Protein AF-A0A0C2WL15-F1 (afdb_monomer_lite)

InterPro domains:
  IPR024645 Mitochondrial export protein Som1 [PF11093] (1-44)

Structure (mmCIF, N/CA/C/O backbone):
data_AF-A0A0C2WL15-F1
#
_entry.id   AF-A0A0C2WL15-F1
#
loop_
_atom_site.group_PDB
_atom_site.id
_atom_site.type_symbol
_atom_site.label_atom_id
_atom_site.label_alt_id
_atom_site.label_comp_id
_atom_site.label_asym_id
_atom_site.label_entity_id
_atom_site.label_seq_id
_atom_site.pdbx_PDB_ins_code
_atom_site.Cartn_x
_atom_site.Cartn_y
_atom_site.Cartn_z
_atom_site.occupancy
_atom_site.B_iso_or_equiv
_atom_site.auth_seq_id
_atom_site.auth_comp_id
_atom_site.auth_asym_id
_atom_site.auth_atom_id
_atom_site.pdbx_PDB_model_num
ATOM 1 N N . CYS A 1 1 ? -16.606 3.639 6.939 1.00 91.31 1 CYS A N 1
ATOM 2 C CA . CYS A 1 1 ? -15.261 3.543 6.333 1.00 91.31 1 CYS A CA 1
ATOM 3 C C . CYS A 1 1 ? -15.234 2.352 5.390 1.00 91.31 1 CYS A C 1
ATOM 5 O O . CYS A 1 1 ? -16.093 1.490 5.538 1.00 91.31 1 CYS A O 1
ATOM 7 N N . ARG A 1 2 ? -14.294 2.300 4.442 1.00 93.44 2 ARG A N 1
ATOM 8 C CA . ARG A 1 2 ? -14.117 1.160 3.529 1.00 93.44 2 ARG A CA 1
ATOM 9 C C . ARG A 1 2 ? -12.648 0.768 3.421 1.00 93.44 2 ARG A C 1
ATOM 11 O O . ARG A 1 2 ? -11.798 1.656 3.410 1.00 93.44 2 ARG A O 1
ATOM 18 N N . VAL A 1 3 ? -12.387 -0.529 3.284 1.00 92.19 3 VAL A N 1
ATOM 19 C CA . VAL A 1 3 ? -11.074 -1.025 2.861 1.00 92.19 3 VAL A CA 1
ATOM 20 C C . VAL A 1 3 ? -10.987 -0.879 1.346 1.00 92.19 3 VAL A C 1
ATOM 22 O O . VAL A 1 3 ? -11.946 -1.180 0.633 1.00 92.19 3 VAL A O 1
ATOM 25 N N . ALA A 1 4 ? -9.866 -0.370 0.859 1.00 93.69 4 ALA A N 1
ATOM 26 C CA . ALA A 1 4 ? -9.582 -0.251 -0.560 1.00 93.69 4 ALA A CA 1
ATOM 27 C C . ALA A 1 4 ? -8.142 -0.669 -0.835 1.00 93.69 4 ALA A C 1
ATOM 29 O O . ALA A 1 4 ? -7.244 -0.344 -0.061 1.00 93.69 4 ALA A O 1
ATOM 30 N N . GLU A 1 5 ? -7.934 -1.350 -1.952 1.00 92.81 5 GLU A N 1
ATOM 31 C CA . GLU A 1 5 ? -6.603 -1.554 -2.502 1.00 92.81 5 GLU A CA 1
ATOM 32 C C . GLU A 1 5 ? -6.199 -0.323 -3.319 1.00 92.81 5 GLU A C 1
ATOM 34 O O . GLU A 1 5 ? -6.985 0.198 -4.114 1.00 92.81 5 GLU A O 1
ATOM 39 N N . ILE A 1 6 ? -4.977 0.154 -3.102 1.00 92.38 6 ILE A N 1
ATOM 40 C CA . ILE A 1 6 ? -4.337 1.207 -3.883 1.00 92.38 6 ILE A CA 1
ATOM 41 C C . ILE A 1 6 ? -3.002 0.649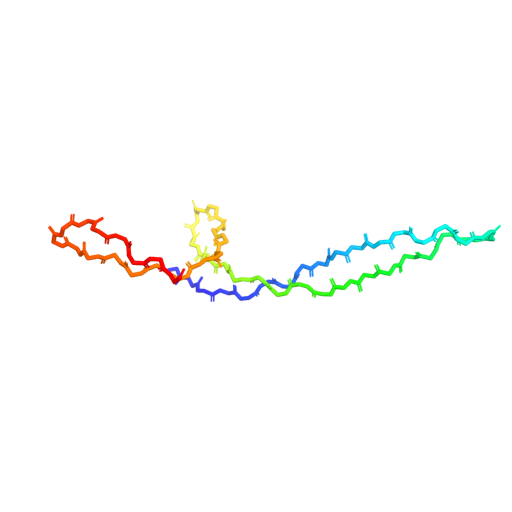 -4.369 1.00 92.38 6 ILE A C 1
ATOM 43 O O . ILE A 1 6 ? -2.135 0.304 -3.566 1.00 92.38 6 ILE A O 1
ATOM 47 N N . VAL A 1 7 ? -2.834 0.564 -5.687 1.00 93.62 7 VAL A N 1
ATOM 48 C CA . VAL A 1 7 ? -1.572 0.141 -6.299 1.00 93.62 7 VAL A CA 1
ATOM 49 C C . VAL A 1 7 ? -0.616 1.328 -6.321 1.00 93.62 7 VAL A C 1
ATOM 51 O O . VAL A 1 7 ? -0.904 2.361 -6.924 1.00 93.62 7 VAL A O 1
ATOM 54 N N . GLN A 1 8 ? 0.523 1.175 -5.656 1.00 94.12 8 GLN A N 1
ATOM 55 C CA . GLN A 1 8 ? 1.653 2.098 -5.741 1.00 94.12 8 GLN A CA 1
ATOM 56 C C . GLN A 1 8 ? 2.710 1.536 -6.697 1.00 94.12 8 GLN A C 1
ATOM 58 O O . GLN A 1 8 ? 2.650 0.365 -7.056 1.00 94.12 8 GLN A O 1
ATOM 63 N N . TYR A 1 9 ? 3.682 2.346 -7.111 1.00 94.62 9 TYR A N 1
ATOM 64 C CA . TYR A 1 9 ? 4.798 1.890 -7.944 1.00 94.62 9 TYR A CA 1
ATOM 65 C C . TYR A 1 9 ? 6.123 2.273 -7.295 1.00 94.62 9 TYR A C 1
ATOM 67 O O . TYR A 1 9 ? 6.298 3.416 -6.874 1.00 94.62 9 TYR A O 1
ATOM 75 N N . ILE A 1 10 ? 7.049 1.320 -7.229 1.00 91.50 10 ILE A N 1
ATOM 76 C CA . ILE A 1 10 ? 8.450 1.573 -6.878 1.00 91.50 10 ILE A CA 1
ATOM 77 C C . ILE A 1 10 ? 9.242 1.54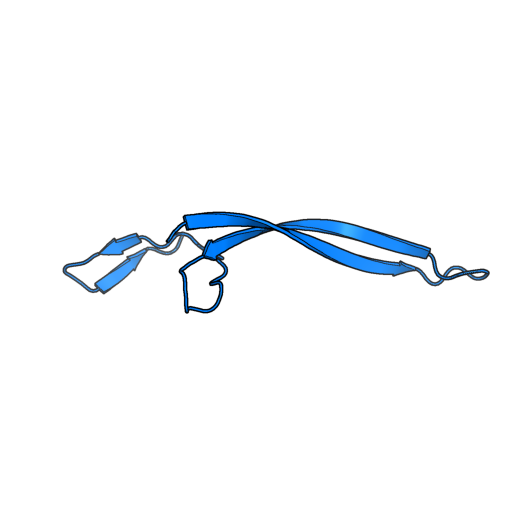5 -8.178 1.00 91.50 10 ILE A C 1
ATOM 79 O O . ILE A 1 10 ? 9.141 0.572 -8.922 1.00 91.50 10 ILE A O 1
ATOM 83 N N . CYS A 1 11 ? 9.987 2.611 -8.462 1.00 92.31 11 CYS A N 1
ATOM 84 C CA . CYS A 1 11 ? 10.731 2.764 -9.707 1.00 92.31 11 CYS A CA 1
ATOM 85 C C . CYS A 1 11 ? 12.234 2.828 -9.444 1.00 92.31 11 CYS A C 1
ATOM 87 O O . CYS A 1 11 ? 12.681 3.619 -8.615 1.00 92.31 11 CYS A O 1
ATOM 89 N N . ASP A 1 12 ? 12.991 2.055 -10.214 1.00 90.31 12 ASP A N 1
ATOM 90 C CA . ASP A 1 12 ? 14.446 2.073 -10.239 1.00 90.31 12 ASP A CA 1
ATOM 91 C C . ASP A 1 12 ? 14.938 2.737 -11.524 1.00 90.31 12 ASP A C 1
ATOM 93 O O . ASP A 1 12 ? 14.419 2.479 -12.614 1.00 90.31 12 ASP A O 1
ATOM 97 N N . VAL A 1 13 ? 15.976 3.564 -11.404 1.00 89.12 13 VAL A N 1
ATOM 98 C CA . VAL A 1 13 ? 16.673 4.154 -12.551 1.00 89.12 13 VAL A CA 1
ATOM 99 C C . VAL A 1 13 ? 17.929 3.338 -12.825 1.00 89.12 13 VAL A C 1
ATOM 101 O O . VAL A 1 13 ? 18.874 3.344 -12.038 1.00 89.12 13 VAL A O 1
ATOM 104 N N . LYS A 1 14 ? 17.959 2.640 -13.957 1.00 82.88 14 LYS A N 1
ATOM 105 C CA . LYS A 1 14 ? 19.148 1.949 -14.454 1.00 82.88 14 LYS A CA 1
ATOM 106 C C . LYS A 1 14 ? 19.951 2.931 -15.301 1.00 82.88 14 LYS A C 1
ATOM 108 O O . LYS A 1 14 ? 19.493 3.378 -16.350 1.00 82.88 14 LYS A O 1
ATOM 113 N N . SER A 1 15 ? 21.155 3.288 -14.853 1.00 71.19 15 SER A N 1
ATOM 114 C CA . SER A 1 15 ? 22.061 4.121 -15.648 1.00 71.19 15 SER A CA 1
ATOM 115 C C . SER A 1 15 ? 22.720 3.276 -16.740 1.00 71.19 15 SER A C 1
ATOM 117 O O . SER A 1 15 ? 23.802 2.716 -16.560 1.00 71.19 15 SER A O 1
ATOM 119 N N . THR A 1 16 ? 22.057 3.155 -17.879 1.00 67.88 16 THR A N 1
ATOM 120 C CA . THR A 1 16 ? 22.670 2.686 -19.122 1.00 67.88 16 THR A CA 1
ATOM 121 C C . THR A 1 16 ? 23.404 3.838 -19.809 1.00 67.88 16 THR A C 1
ATOM 123 O O . THR A 1 16 ? 23.000 4.996 -19.717 1.00 67.88 16 THR A O 1
ATOM 126 N N . SER A 1 17 ? 24.515 3.530 -20.483 1.00 68.69 17 SER A N 1
ATOM 127 C CA . SER A 1 17 ? 25.499 4.484 -21.028 1.00 68.69 17 SER A CA 1
ATOM 128 C C . SER A 1 17 ? 24.967 5.474 -22.078 1.00 68.69 17 SER A C 1
ATOM 130 O O . SER A 1 17 ? 25.693 6.391 -22.455 1.00 68.69 17 SER A O 1
ATOM 132 N N . SER A 1 18 ? 23.722 5.321 -22.540 1.00 71.69 18 SER A N 1
ATOM 133 C CA . SER A 1 18 ? 23.105 6.152 -23.584 1.00 71.69 18 SER A CA 1
ATOM 134 C C . SER A 1 18 ? 21.777 6.816 -23.189 1.00 71.69 18 SER A C 1
ATOM 136 O O . SER A 1 18 ? 21.424 7.827 -23.788 1.00 71.69 18 SER A O 1
ATOM 138 N N . ALA A 1 19 ? 21.047 6.289 -22.198 1.00 72.62 19 ALA A N 1
ATOM 139 C CA . ALA A 1 19 ? 19.824 6.875 -21.635 1.00 72.62 19 ALA A CA 1
ATOM 140 C C . ALA A 1 19 ? 19.461 6.167 -20.313 1.00 72.62 19 ALA A C 1
ATOM 142 O O . ALA A 1 19 ? 19.734 4.969 -20.193 1.00 72.62 19 ALA A O 1
ATOM 143 N N . PRO A 1 20 ? 18.867 6.861 -19.323 1.00 78.19 20 PRO A N 1
ATOM 144 C CA . PRO A 1 20 ? 18.393 6.222 -18.101 1.00 78.19 20 PRO A CA 1
ATOM 145 C C . PRO A 1 20 ? 17.137 5.388 -18.381 1.00 78.19 20 PRO A C 1
ATOM 147 O O . PRO A 1 20 ? 16.100 5.929 -18.764 1.00 78.19 20 PRO A O 1
ATOM 150 N N . ASP A 1 21 ? 17.221 4.083 -18.138 1.00 86.62 21 ASP A N 1
ATOM 151 C CA . ASP A 1 21 ? 16.072 3.181 -18.193 1.00 86.62 21 ASP A CA 1
ATOM 152 C C . ASP A 1 21 ? 15.335 3.221 -16.849 1.00 86.62 21 ASP A C 1
ATOM 154 O O . ASP A 1 21 ? 15.898 2.866 -15.812 1.00 86.62 21 ASP A O 1
ATOM 158 N N . ILE A 1 22 ? 14.069 3.648 -16.849 1.00 90.69 22 ILE A N 1
ATOM 159 C CA . ILE A 1 22 ? 13.217 3.647 -15.651 1.00 90.69 22 ILE A CA 1
ATOM 160 C C . ILE A 1 22 ? 12.379 2.370 -15.649 1.00 90.69 22 ILE A C 1
ATOM 162 O O . ILE A 1 22 ? 11.560 2.157 -16.542 1.00 90.69 22 ILE A O 1
ATOM 166 N N . VAL A 1 23 ? 12.555 1.531 -14.631 1.00 90.75 23 VAL A N 1
ATOM 167 C CA . VAL A 1 23 ? 11.780 0.297 -14.449 1.00 90.75 23 VAL A CA 1
ATOM 168 C C . VAL A 1 23 ? 10.939 0.426 -13.189 1.00 90.75 23 VAL A C 1
ATOM 170 O O . VAL A 1 23 ? 11.488 0.604 -12.108 1.00 90.75 23 VAL A O 1
ATOM 173 N N . CYS A 1 24 ? 9.615 0.323 -13.318 1.00 92.25 24 CYS A N 1
ATOM 174 C CA . CYS A 1 24 ? 8.683 0.424 -12.195 1.00 92.25 24 CYS A CA 1
ATOM 175 C C . CYS A 1 24 ? 7.990 -0.912 -11.910 1.00 92.25 24 CYS A C 1
ATOM 177 O O . CYS A 1 24 ? 7.539 -1.593 -12.831 1.00 92.25 24 CYS A O 1
ATOM 179 N N . TYR A 1 25 ? 7.839 -1.241 -10.630 1.00 90.69 25 TYR A N 1
ATOM 180 C CA . TYR A 1 25 ? 7.167 -2.445 -10.149 1.00 90.69 25 TYR A CA 1
ATOM 181 C C . TYR A 1 25 ? 5.914 -2.064 -9.352 1.00 90.69 25 TYR A C 1
ATOM 183 O O . TYR A 1 25 ? 6.003 -1.201 -8.470 1.00 90.69 25 TYR A O 1
ATOM 191 N N . PRO A 1 26 ? 4.747 -2.671 -9.639 1.00 93.56 26 PRO A N 1
ATOM 192 C CA . PRO A 1 26 ? 3.527 -2.406 -8.891 1.00 93.56 26 PRO A CA 1
ATOM 193 C C . PRO A 1 26 ? 3.608 -3.008 -7.482 1.00 93.56 26 PRO A C 1
ATOM 195 O O . PRO A 1 26 ? 4.047 -4.141 -7.295 1.00 93.56 26 PRO A O 1
ATOM 198 N N . VAL A 1 27 ? 3.131 -2.258 -6.493 1.00 92.69 27 VAL A N 1
ATOM 199 C CA . VAL A 1 27 ? 3.071 -2.635 -5.080 1.00 92.69 27 VAL A CA 1
ATOM 200 C C . VAL A 1 27 ? 1.644 -2.412 -4.570 1.00 92.69 27 VAL A 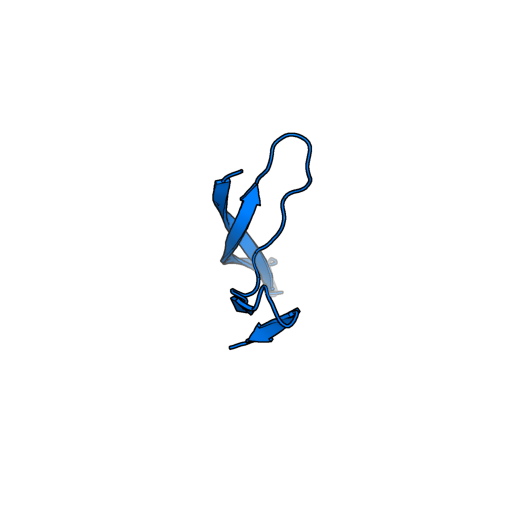C 1
ATOM 202 O O . VAL A 1 27 ? 1.277 -1.279 -4.244 1.00 92.69 27 VAL A O 1
ATOM 205 N N . PRO A 1 28 ? 0.816 -3.469 -4.511 1.00 89.81 28 PRO A N 1
ATOM 206 C CA . PRO A 1 28 ? -0.516 -3.413 -3.918 1.00 89.81 28 PRO A CA 1
ATOM 207 C C . PRO A 1 28 ? -0.447 -3.053 -2.432 1.00 89.81 28 PRO A C 1
ATOM 209 O O . PRO A 1 28 ? 0.291 -3.681 -1.673 1.00 89.81 28 PRO A O 1
ATOM 212 N N . ARG A 1 29 ? -1.227 -2.061 -1.999 1.00 89.81 29 ARG A N 1
ATOM 213 C CA . ARG A 1 29 ? -1.345 -1.652 -0.593 1.00 89.81 29 ARG A CA 1
ATOM 214 C C . ARG A 1 29 ? -2.813 -1.570 -0.195 1.00 89.81 29 ARG A C 1
ATOM 216 O O . ARG A 1 29 ? -3.635 -1.074 -0.962 1.00 89.81 29 ARG A O 1
ATOM 223 N N . LEU A 1 30 ? -3.151 -2.018 1.011 1.00 91.88 3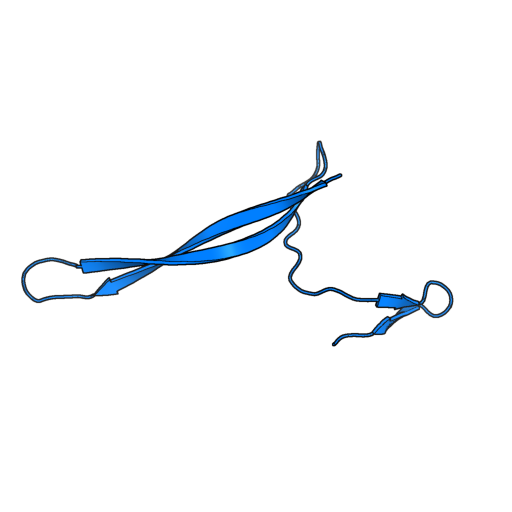0 LEU A N 1
ATOM 224 C CA . LEU A 1 30 ? -4.508 -1.907 1.550 1.00 91.88 30 LEU A CA 1
ATOM 225 C C . LEU A 1 30 ? -4.621 -0.671 2.437 1.00 91.88 30 LEU A C 1
ATOM 227 O O . LEU A 1 30 ? -3.771 -0.434 3.289 1.00 91.88 30 LEU A O 1
ATOM 231 N N . PHE A 1 31 ? -5.695 0.092 2.269 1.00 93.06 31 PHE A N 1
ATOM 232 C CA . PHE A 1 31 ? -5.970 1.289 3.053 1.00 93.06 31 PHE A CA 1
ATOM 233 C C . PHE A 1 31 ? -7.372 1.262 3.649 1.00 93.06 31 PHE A C 1
ATOM 235 O O . PHE A 1 31 ? -8.339 0.889 2.984 1.00 93.06 31 PHE A O 1
ATOM 242 N N . GLN A 1 32 ? -7.496 1.749 4.882 1.00 92.31 32 GLN A N 1
ATOM 243 C CA . GLN A 1 32 ? -8.772 2.108 5.485 1.00 92.31 32 GLN A CA 1
ATOM 244 C C . GLN A 1 32 ? -9.098 3.566 5.139 1.00 92.31 32 GLN A C 1
ATOM 246 O O . GLN A 1 32 ? -8.413 4.495 5.570 1.00 92.31 32 GLN A O 1
ATOM 251 N N . LEU A 1 33 ? -10.172 3.770 4.375 1.00 94.75 33 LEU A N 1
ATOM 252 C CA . LEU A 1 33 ? -10.639 5.083 3.934 1.00 94.75 33 LEU A CA 1
ATOM 253 C C . LEU A 1 33 ? -11.891 5.499 4.715 1.00 94.75 33 LEU A C 1
ATOM 255 O O . LEU A 1 33 ? -12.927 4.823 4.687 1.00 94.75 33 LEU A O 1
ATOM 259 N N . CYS A 1 34 ? -11.815 6.641 5.394 1.00 94.75 34 CYS A N 1
ATOM 260 C CA . CYS A 1 34 ? -12.920 7.234 6.143 1.00 94.75 34 CYS A CA 1
ATOM 261 C C . CYS A 1 34 ? -13.120 8.697 5.700 1.00 94.75 34 CYS A C 1
ATOM 263 O O . CYS A 1 34 ? -12.138 9.434 5.645 1.00 94.75 34 CYS A O 1
ATOM 265 N N . PRO A 1 35 ? -14.355 9.153 5.414 1.00 96.50 35 PRO A N 1
ATOM 266 C CA . PRO A 1 35 ? -14.614 10.558 5.093 1.00 96.50 35 PRO A CA 1
ATOM 267 C C . PRO A 1 35 ? -14.101 11.503 6.187 1.00 96.50 35 PRO A C 1
ATOM 269 O O . PRO A 1 35 ? -14.284 11.228 7.374 1.00 96.50 35 PRO A O 1
ATOM 272 N N . GLY A 1 36 ? -13.452 12.600 5.788 1.00 96.06 36 GLY A N 1
ATOM 273 C CA . GLY A 1 36 ? -12.911 13.599 6.717 1.00 96.06 36 GLY A CA 1
ATOM 274 C C . GLY A 1 36 ? -11.709 13.131 7.547 1.00 96.06 36 GLY A C 1
ATOM 275 O O . GLY A 1 36 ? -11.326 13.822 8.487 1.00 96.06 36 GLY A O 1
ATOM 276 N N . LYS A 1 37 ? -11.115 11.971 7.233 1.00 94.88 37 LYS A N 1
ATOM 277 C CA . LYS A 1 37 ? -9.907 11.460 7.893 1.00 94.88 37 LYS A CA 1
ATOM 278 C C . LYS A 1 37 ? -8.832 11.104 6.861 1.00 94.88 37 LYS A C 1
ATOM 280 O O . LYS A 1 37 ? -9.176 10.745 5.734 1.00 94.88 37 LYS A O 1
ATOM 285 N N . PRO A 1 38 ? -7.544 11.153 7.236 1.00 95.00 38 PRO A N 1
ATOM 286 C CA . PRO A 1 38 ? -6.468 10.623 6.406 1.00 95.00 38 PRO A CA 1
ATOM 287 C C . PRO A 1 38 ? -6.660 9.133 6.091 1.00 95.00 38 PRO A C 1
ATOM 289 O O . PRO A 1 38 ? -7.245 8.390 6.883 1.00 95.00 38 PRO A O 1
ATOM 292 N N . ALA A 1 39 ? -6.141 8.699 4.943 1.00 93.31 39 ALA A N 1
ATOM 293 C CA . ALA A 1 39 ? -6.056 7.283 4.606 1.00 93.31 39 ALA A CA 1
ATOM 294 C C . ALA A 1 39 ? -5.045 6.588 5.530 1.00 93.31 39 ALA A C 1
ATOM 296 O O . ALA A 1 39 ? -3.934 7.083 5.713 1.00 93.31 39 ALA A O 1
ATOM 297 N N . LEU A 1 40 ? -5.429 5.444 6.096 1.00 91.69 40 LEU A N 1
ATOM 298 C CA . LEU A 1 40 ? -4.560 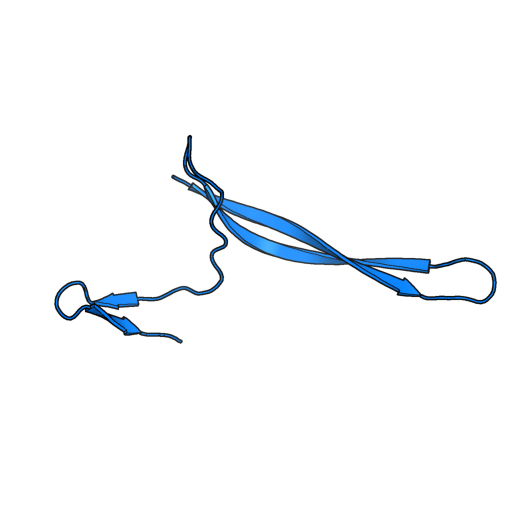4.645 6.963 1.00 91.69 40 LEU A CA 1
ATOM 299 C C . LEU A 1 40 ? -4.122 3.388 6.222 1.00 91.69 40 LEU A C 1
ATOM 301 O O . LEU A 1 40 ? -4.974 2.585 5.844 1.00 91.69 40 LEU A O 1
ATOM 305 N N . GLU A 1 41 ? -2.819 3.223 6.012 1.00 91.62 41 GLU A N 1
ATOM 306 C CA . GLU A 1 41 ? -2.270 2.001 5.425 1.00 91.62 41 GLU A CA 1
ATOM 307 C C . GLU A 1 41 ? -2.401 0.840 6.417 1.00 91.62 41 GLU A C 1
ATOM 309 O O . GLU A 1 41 ? -1.985 0.935 7.573 1.00 91.62 41 GLU A O 1
ATOM 314 N N . ILE A 1 42 ? -2.990 -0.263 5.965 1.00 88.06 42 ILE A N 1
ATOM 315 C CA . ILE A 1 42 ? -3.127 -1.497 6.730 1.00 88.06 42 ILE A CA 1
ATOM 316 C C . ILE A 1 42 ? -1.903 -2.357 6.417 1.00 88.06 42 ILE A C 1
ATOM 318 O O . ILE A 1 42 ? -1.875 -3.088 5.430 1.00 88.06 42 ILE A O 1
ATOM 322 N N . THR A 1 43 ? -0.878 -2.254 7.259 1.00 77.94 43 THR A N 1
ATOM 323 C CA . THR A 1 43 ? 0.397 -2.972 7.084 1.00 77.94 43 THR A CA 1
ATOM 324 C C . THR A 1 43 ? 0.443 -4.325 7.804 1.00 77.94 43 THR A C 1
ATOM 326 O O . THR A 1 43 ? 1.304 -5.147 7.500 1.00 77.94 43 THR A O 1
ATOM 329 N N . LYS A 1 44 ? -0.485 -4.594 8.738 1.00 69.50 44 LYS A N 1
ATOM 330 C CA . LYS A 1 44 ? -0.625 -5.879 9.449 1.00 69.50 44 LYS A CA 1
ATOM 331 C C . LYS A 1 44 ? -2.065 -6.058 9.950 1.00 69.50 44 LYS A C 1
ATOM 333 O O . LYS A 1 44 ? -2.663 -5.100 10.437 1.00 69.50 44 LYS A O 1
ATOM 338 N N . PHE A 1 45 ? -2.617 -7.270 9.877 1.00 57.78 45 PHE A N 1
ATOM 339 C CA . PHE A 1 45 ? -3.824 -7.616 10.637 1.00 57.78 45 PHE A CA 1
ATOM 340 C C . PHE A 1 45 ? -3.403 -7.965 12.061 1.00 57.78 45 PHE A C 1
ATOM 342 O O . PHE A 1 45 ? -2.563 -8.842 12.254 1.00 57.78 45 PHE A O 1
ATOM 349 N N . VAL A 1 46 ? -3.967 -7.270 13.045 1.00 57.44 46 VAL A N 1
ATOM 350 C CA . VAL A 1 46 ? -3.697 -7.519 14.461 1.00 57.44 46 VAL A CA 1
ATOM 351 C C . VAL A 1 46 ? -5.011 -7.857 15.138 1.00 57.44 46 VAL A C 1
ATOM 353 O O . VAL A 1 46 ? -5.964 -7.079 15.053 1.00 57.44 46 VAL A O 1
ATOM 356 N N . LYS A 1 47 ? -5.086 -9.027 15.773 1.00 59.53 47 LYS A N 1
ATOM 357 C CA . LYS A 1 47 ? -6.192 -9.337 16.680 1.00 59.53 47 LYS A CA 1
ATOM 358 C C . LYS A 1 47 ? -5.852 -8.730 18.033 1.00 59.53 47 LYS A C 1
ATOM 360 O O . LYS A 1 47 ? -4.772 -8.970 18.563 1.00 59.53 47 LYS A O 1
ATOM 365 N N . ILE A 1 48 ? -6.764 -7.922 18.558 1.00 62.94 48 ILE A N 1
ATOM 366 C CA . ILE A 1 48 ? -6.631 -7.308 19.878 1.00 62.94 48 ILE A CA 1
ATOM 367 C C . ILE A 1 48 ? -7.712 -7.917 20.764 1.00 62.94 48 ILE A C 1
ATOM 369 O O . ILE A 1 48 ? -8.893 -7.872 20.407 1.00 62.94 48 ILE A O 1
ATOM 373 N N . ASP A 1 49 ? -7.315 -8.490 21.898 1.00 69.81 49 ASP A N 1
ATOM 374 C CA . ASP A 1 49 ? -8.256 -8.937 22.923 1.00 69.81 49 ASP A CA 1
ATOM 375 C C . ASP A 1 49 ? -8.851 -7.703 23.621 1.00 69.81 49 ASP A C 1
ATOM 377 O O . ASP A 1 49 ? -8.145 -6.900 24.231 1.00 69.81 49 ASP A O 1
ATOM 381 N N . ALA A 1 50 ? -10.168 -7.526 23.516 1.00 75.00 50 ALA A N 1
ATOM 382 C CA . ALA A 1 50 ? -10.858 -6.343 24.032 1.00 75.00 50 ALA A CA 1
ATOM 383 C C . ALA A 1 50 ? -10.953 -6.288 25.570 1.00 75.00 50 ALA A C 1
ATOM 385 O O . ALA A 1 50 ? -11.303 -5.244 26.118 1.00 75.00 50 ALA A O 1
ATOM 386 N N . ARG A 1 51 ? -10.681 -7.394 26.272 1.00 78.50 51 ARG A N 1
ATOM 387 C CA . ARG A 1 51 ? -10.733 -7.493 27.734 1.00 78.50 51 ARG A CA 1
ATOM 388 C C . ARG A 1 51 ? -9.361 -7.273 28.366 1.00 78.50 51 ARG A C 1
ATOM 390 O O . ARG A 1 51 ? -9.300 -6.703 29.452 1.00 78.50 51 ARG A O 1
ATOM 397 N N . THR A 1 52 ? -8.286 -7.727 27.722 1.00 82.12 52 THR A N 1
ATOM 398 C CA . THR A 1 52 ? -6.916 -7.639 28.265 1.00 82.12 52 THR A CA 1
ATOM 399 C C . THR A 1 52 ? -6.065 -6.562 27.595 1.00 82.12 52 THR A C 1
ATOM 401 O O . THR A 1 52 ? -5.096 -6.098 28.191 1.00 82.12 52 THR A O 1
ATOM 404 N N . GLY A 1 53 ? -6.429 -6.127 26.384 1.00 74.25 53 GLY A N 1
ATOM 405 C CA . GLY A 1 53 ? -5.623 -5.211 25.575 1.00 74.25 53 GLY A CA 1
ATOM 406 C C . GLY A 1 53 ? -4.391 -5.873 24.951 1.00 74.25 53 GLY A C 1
ATOM 407 O O . GLY A 1 53 ? -3.552 -5.178 24.380 1.00 74.25 53 GLY A O 1
ATOM 408 N N . GLU A 1 54 ? -4.267 -7.198 25.055 1.00 62.41 54 GLU A N 1
ATOM 409 C CA . GLU A 1 54 ? -3.159 -7.940 24.465 1.00 62.41 54 GLU A CA 1
ATOM 410 C C . GLU A 1 54 ? -3.279 -7.988 22.942 1.00 62.41 54 GLU A C 1
ATOM 412 O O . GLU A 1 54 ? -4.368 -8.061 22.363 1.00 62.41 54 GLU A O 1
ATOM 417 N N . VAL A 1 55 ? -2.119 -7.914 22.296 1.00 62.16 55 VAL A N 1
ATOM 418 C CA . VAL A 1 55 ? -1.987 -7.757 20.853 1.00 62.16 55 VAL A CA 1
ATOM 419 C C . VAL A 1 55 ? -1.364 -9.027 20.287 1.00 62.16 55 VAL A C 1
ATOM 421 O O . VAL A 1 55 ? -0.188 -9.298 20.524 1.00 62.16 55 VAL A O 1
ATOM 424 N N . GLU A 1 56 ? -2.134 -9.788 19.510 1.00 49.72 56 GLU A N 1
ATOM 425 C CA . GLU A 1 56 ? -1.620 -10.936 18.765 1.00 49.72 56 GLU A CA 1
ATOM 426 C C . GLU A 1 56 ? -1.117 -10.463 17.398 1.00 49.72 56 GLU A C 1
ATOM 428 O O . GLU A 1 56 ? -1.875 -10.154 16.469 1.00 49.72 56 GLU A O 1
ATOM 433 N N . LEU A 1 57 ? 0.203 -10.352 17.312 1.00 46.81 57 LEU A N 1
ATOM 434 C CA . LEU A 1 57 ? 0.943 -10.114 16.084 1.00 4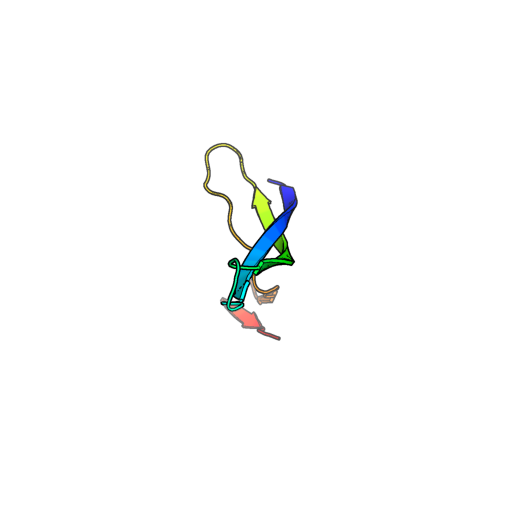6.81 57 LEU A CA 1
ATOM 435 C C . LEU A 1 57 ? 1.194 -11.474 15.403 1.00 46.81 57 LEU A C 1
ATOM 437 O O . LEU A 1 57 ? 1.618 -12.387 16.107 1.00 46.81 57 LEU A O 1
ATOM 441 N N . PRO A 1 58 ? 0.995 -11.624 14.075 1.00 54.28 58 PRO A N 1
ATOM 442 C CA . PRO A 1 58 ? 1.503 -12.801 13.373 1.00 54.28 58 PRO A CA 1
ATOM 443 C C . PRO A 1 58 ? 3.024 -12.893 13.461 1.00 54.28 58 PRO A C 1
ATOM 445 O O . PRO A 1 58 ? 3.667 -11.807 13.505 1.00 54.28 58 PRO A O 1
#

Secondary structure (DSSP, 8-state):
-EEEEEEEEEEEEEEETTEEEEEEEEEEEEEEE-TTS--EE-----EE-TTT--EE--

pLDDT: mean 82.51, std 13.72, range [46.81, 96.5]

Organism: Amanita muscaria (strain Koide BX008) (NCBI:txid946122)

Foldseek 3Di:
DDKDKDWDWDWDWDDDPPDTDIDIDIDIWIWDDDPPDDIHTCPFDWDADPVPRDIDGD

Radius of gyration: 18.53 Å; chains: 1; bounding box: 41×26×52 Å

Sequence (58 aa):
CRVAEIVQYICDVKSTSSAPDIVCYPVPRLFQLCPGKPALEITKFVKIDARTGEVELP